Protein AF-W4LVD2-F1 (afdb_monomer_lite)

Secondary structure (DSSP, 8-state):
-PPPSEEES-HHHH-S-BPPPSS-----SSEEE---PPPPPP-S-GGGS-HHHHHHHHHTTSS-HHHHHHHH-PPBPTTSSSB-HHHHHHHHHHT-S-----------

Foldseek 3Di:
DDDQFKQAPDCVVFNGGHDDDPDDDDDGDDIDGDDDDDDDDDDFFLLPDDLVVLLVCCVVVVDHQVCCCVRNVWHQDPVSRDTPVVSSVVSSVVVDDTDPPDDDDDDD

Sequence (108 aa):
MGYEWVAPVDEAADGPMFIPPKYGVQRLGPACMIADTPGGGGWGDPFTRDPELVLRDVWDEVGSVKGAARDYGVVIGADGRSVDFEATAALRVSRGEPSSLHREKKDD

pLDDT: mean 85.79, std 16.26, range [36.53, 98.31]

Structure (mmCIF, N/CA/C/O backbone):
data_AF-W4LVD2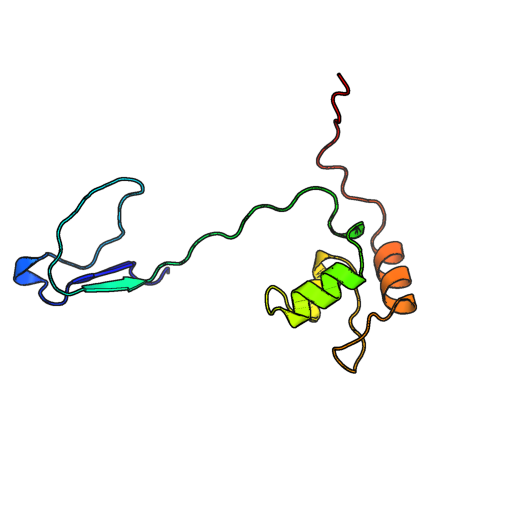-F1
#
_entry.id   AF-W4LVD2-F1
#
loop_
_atom_site.group_PDB
_atom_site.id
_atom_site.type_symbol
_atom_site.label_atom_id
_atom_site.label_alt_id
_atom_site.label_comp_id
_atom_site.label_asym_id
_atom_site.label_entity_id
_atom_site.label_seq_id
_atom_site.pdbx_PDB_ins_code
_atom_site.Cartn_x
_atom_site.Cartn_y
_atom_site.Cartn_z
_atom_site.occupancy
_atom_site.B_iso_or_equiv
_atom_site.auth_seq_id
_atom_site.auth_comp_id
_atom_site.auth_asym_id
_atom_site.auth_atom_id
_atom_site.pdbx_PDB_model_num
ATOM 1 N N . MET A 1 1 ? 7.636 -17.155 -13.078 1.00 46.06 1 MET A N 1
ATOM 2 C CA . MET A 1 1 ? 7.837 -16.841 -14.505 1.00 46.06 1 MET A CA 1
ATOM 3 C C . MET A 1 1 ? 7.322 -15.429 -14.685 1.00 46.06 1 MET A C 1
ATOM 5 O O . MET A 1 1 ? 6.116 -15.240 -14.675 1.00 46.06 1 MET A O 1
ATOM 9 N N . GLY A 1 2 ? 8.218 -14.446 -14.601 1.00 52.44 2 GLY A N 1
ATOM 10 C CA . GLY A 1 2 ? 7.853 -13.036 -14.730 1.00 52.44 2 GLY A CA 1
ATOM 11 C C . GLY A 1 2 ? 7.674 -12.699 -16.202 1.00 52.44 2 GLY A C 1
ATOM 12 O O . GLY A 1 2 ? 8.435 -13.205 -17.023 1.00 52.44 2 GLY A O 1
ATOM 13 N N . TYR A 1 3 ? 6.655 -11.901 -16.505 1.00 61.03 3 TYR A N 1
ATOM 14 C CA . TYR A 1 3 ? 6.378 -11.362 -17.835 1.00 61.03 3 TYR A CA 1
ATOM 15 C C . TYR A 1 3 ? 7.642 -10.732 -18.421 1.00 61.03 3 TYR A C 1
ATOM 17 O O . TYR A 1 3 ? 8.424 -10.148 -17.686 1.00 61.03 3 TYR A O 1
ATOM 25 N N . GLU A 1 4 ? 7.890 -10.915 -19.705 1.00 63.56 4 GLU A N 1
ATOM 26 C CA . GLU A 1 4 ? 9.126 -10.518 -20.374 1.00 63.56 4 GLU A CA 1
ATOM 27 C C . GLU A 1 4 ? 9.128 -8.979 -20.610 1.00 63.56 4 GLU A C 1
ATOM 29 O O . GLU A 1 4 ? 8.092 -8.410 -20.948 1.00 63.56 4 GLU A O 1
ATOM 34 N N . TRP A 1 5 ? 10.235 -8.265 -20.327 1.00 81.25 5 TRP A N 1
ATOM 35 C CA . TRP A 1 5 ? 10.165 -6.865 -19.832 1.00 81.25 5 TRP A CA 1
ATOM 36 C C . TRP A 1 5 ? 10.329 -5.728 -20.859 1.00 81.25 5 TRP A C 1
ATOM 38 O O . TRP A 1 5 ? 9.837 -4.628 -20.610 1.00 81.25 5 TRP A O 1
ATOM 48 N N . VAL A 1 6 ? 10.951 -5.942 -22.016 1.00 89.31 6 VAL A N 1
ATOM 49 C CA . VAL A 1 6 ? 10.859 -5.025 -23.169 1.00 89.31 6 VAL A CA 1
ATOM 50 C C . VAL A 1 6 ? 10.897 -5.854 -24.440 1.00 89.31 6 VAL A C 1
ATOM 52 O O . VAL A 1 6 ? 11.881 -6.556 -24.663 1.00 89.31 6 VAL A O 1
ATOM 55 N N . ALA A 1 7 ? 9.866 -5.744 -25.275 1.00 90.94 7 ALA A N 1
ATOM 56 C CA . ALA A 1 7 ? 9.782 -6.407 -26.572 1.00 90.94 7 ALA A CA 1
ATOM 57 C C . ALA A 1 7 ? 9.898 -5.360 -27.695 1.00 90.94 7 ALA A C 1
ATOM 59 O O . ALA A 1 7 ? 8.949 -4.590 -27.909 1.00 90.94 7 ALA A O 1
ATOM 60 N N . PRO A 1 8 ? 11.051 -5.275 -28.387 1.00 89.81 8 PRO A N 1
ATOM 61 C CA . PRO A 1 8 ? 11.175 -4.468 -29.594 1.00 89.81 8 PRO A CA 1
ATOM 62 C C . PRO A 1 8 ? 10.220 -4.956 -30.684 1.00 89.81 8 PRO A C 1
ATOM 64 O O . PRO A 1 8 ? 9.948 -6.148 -30.797 1.00 89.81 8 PRO A O 1
ATOM 67 N N . VAL A 1 9 ? 9.702 -4.036 -31.497 1.00 91.50 9 VAL A N 1
ATOM 68 C CA . VAL A 1 9 ? 8.820 -4.394 -32.621 1.00 91.50 9 VAL A CA 1
ATOM 69 C C . VAL A 1 9 ? 9.614 -5.005 -33.780 1.00 91.50 9 VAL A C 1
ATOM 71 O O . VAL A 1 9 ? 9.100 -5.875 -34.479 1.00 91.50 9 VAL A O 1
ATOM 74 N N . ASP A 1 10 ? 10.858 -4.564 -33.978 1.00 90.56 10 ASP A N 1
ATOM 75 C CA . ASP A 1 10 ? 11.779 -5.102 -34.981 1.00 90.56 10 ASP A CA 1
ATOM 76 C C . ASP A 1 10 ? 12.971 -5.769 -34.287 1.00 90.56 10 ASP A C 1
ATOM 78 O O . ASP A 1 10 ? 13.990 -5.136 -34.008 1.00 90.56 10 ASP A O 1
ATOM 82 N N . GLU A 1 11 ? 12.847 -7.067 -34.004 1.00 87.62 11 GLU A N 1
ATOM 83 C CA . GLU A 1 11 ? 13.923 -7.830 -33.362 1.00 87.62 11 GLU A CA 1
ATOM 84 C C . GLU A 1 11 ? 15.199 -7.910 -34.213 1.00 87.62 11 GLU A C 1
ATOM 86 O O . GLU A 1 11 ? 16.294 -8.086 -33.675 1.00 87.62 11 GLU A O 1
ATOM 91 N N . ALA A 1 12 ? 15.087 -7.778 -35.539 1.00 86.88 12 ALA A N 1
ATOM 92 C CA . ALA A 1 12 ? 16.244 -7.832 -36.424 1.00 86.88 12 ALA A CA 1
ATOM 93 C C . ALA A 1 12 ? 17.089 -6.553 -36.327 1.00 86.88 12 ALA A C 1
ATOM 95 O O . ALA A 1 12 ? 18.314 -6.621 -36.442 1.00 86.88 12 ALA A O 1
ATOM 96 N N . ALA A 1 13 ? 16.448 -5.402 -36.106 1.00 87.38 13 ALA A N 1
ATOM 97 C CA . ALA A 1 13 ? 17.124 -4.120 -35.934 1.00 87.38 13 ALA A CA 1
ATOM 98 C C . ALA A 1 13 ? 17.533 -3.846 -34.476 1.00 87.38 13 ALA A C 1
ATOM 100 O O . ALA A 1 13 ? 18.651 -3.396 -34.226 1.00 87.38 13 ALA A O 1
ATOM 101 N N . ASP A 1 14 ? 16.640 -4.127 -33.525 1.00 87.19 14 ASP A N 1
ATOM 102 C CA . ASP A 1 14 ? 16.761 -3.698 -32.125 1.00 87.19 14 ASP A CA 1
ATOM 103 C C . ASP A 1 14 ? 17.104 -4.846 -31.156 1.00 87.19 14 ASP A C 1
ATOM 105 O O . ASP A 1 14 ? 17.298 -4.620 -29.958 1.00 87.19 14 ASP A O 1
ATOM 109 N N . GLY A 1 15 ? 17.247 -6.066 -31.679 1.00 88.25 15 GLY A N 1
ATOM 110 C CA . GLY A 1 15 ? 17.594 -7.259 -30.917 1.00 88.25 15 GLY A CA 1
ATOM 111 C C . GLY A 1 15 ? 16.390 -7.939 -30.255 1.00 88.25 15 GLY A C 1
ATOM 112 O O . GLY A 1 15 ? 15.257 -7.467 -30.348 1.00 88.25 15 GLY A O 1
ATOM 113 N N . PRO A 1 16 ? 16.622 -9.076 -29.581 1.00 90.56 16 PRO A N 1
ATOM 114 C CA . PRO A 1 16 ? 15.553 -9.832 -28.948 1.00 90.56 16 PRO A CA 1
ATOM 115 C C . PRO A 1 16 ? 15.005 -9.110 -27.714 1.00 90.56 16 PRO A C 1
ATOM 117 O O . PRO A 1 16 ? 15.639 -8.229 -27.128 1.00 90.56 16 PRO A O 1
ATOM 120 N N . MET A 1 17 ? 13.843 -9.569 -27.264 1.00 89.31 17 MET A N 1
ATOM 121 C CA . MET A 1 17 ? 13.259 -9.194 -25.983 1.00 89.31 17 MET A CA 1
ATOM 122 C C . MET A 1 17 ? 14.229 -9.408 -24.813 1.00 89.31 17 MET A C 1
ATOM 124 O O . MET A 1 17 ? 14.919 -10.428 -24.729 1.00 89.31 17 MET A O 1
ATOM 128 N N . PHE A 1 18 ? 14.274 -8.450 -23.887 1.00 89.88 18 PHE A N 1
ATOM 129 C CA . PHE A 1 18 ? 15.251 -8.454 -22.798 1.00 89.88 18 PHE A CA 1
ATOM 130 C C . PHE A 1 18 ? 14.691 -7.887 -21.490 1.00 89.88 18 PHE A C 1
ATOM 132 O O . PHE A 1 18 ? 13.643 -7.242 -21.455 1.00 89.88 18 PHE A O 1
ATOM 139 N N . ILE A 1 19 ? 15.414 -8.135 -20.394 1.00 89.75 19 ILE A N 1
ATOM 140 C CA . ILE A 1 19 ? 15.167 -7.501 -19.095 1.00 89.75 19 ILE A CA 1
ATOM 141 C C . ILE A 1 19 ? 16.102 -6.298 -18.973 1.00 89.75 19 ILE A C 1
ATOM 143 O O . ILE A 1 19 ? 17.322 -6.492 -19.014 1.00 89.75 19 ILE A O 1
ATOM 147 N N . PRO A 1 20 ? 15.574 -5.071 -18.818 1.00 88.88 20 PRO A N 1
ATOM 148 C CA . PRO A 1 20 ? 16.416 -3.899 -18.639 1.00 88.88 20 PRO A CA 1
ATOM 149 C C . PRO A 1 20 ? 17.364 -4.056 -17.439 1.00 88.88 20 PRO A C 1
ATOM 151 O O . PRO A 1 20 ? 16.941 -4.522 -16.376 1.00 88.88 20 PRO A O 1
ATOM 154 N N . PRO A 1 21 ? 18.643 -3.657 -17.562 1.00 86.88 21 PRO A N 1
ATOM 155 C CA . PRO A 1 21 ? 19.539 -3.612 -16.415 1.00 86.88 21 PRO A CA 1
ATOM 156 C C . PRO A 1 21 ? 19.057 -2.556 -15.412 1.00 86.88 21 PRO A C 1
ATOM 158 O O . PRO A 1 21 ? 18.424 -1.571 -15.786 1.00 86.88 21 PRO A O 1
ATOM 161 N N . LYS A 1 22 ? 19.427 -2.709 -14.133 1.00 85.25 22 LYS A N 1
ATOM 162 C CA . LYS A 1 22 ? 19.069 -1.745 -13.071 1.00 85.25 22 LYS A CA 1
ATOM 163 C C . LYS A 1 22 ? 19.473 -0.302 -13.412 1.00 85.25 22 LYS A C 1
ATOM 165 O O . LYS A 1 22 ? 18.782 0.636 -13.029 1.00 85.25 22 LYS A O 1
ATOM 170 N N . TYR A 1 23 ? 20.591 -0.137 -14.117 1.00 88.94 23 TYR A N 1
ATOM 171 C CA . TYR A 1 23 ? 21.057 1.139 -14.647 1.00 88.94 23 TYR A CA 1
ATOM 172 C C . TYR A 1 23 ? 21.531 0.933 -16.083 1.00 88.94 23 TYR A C 1
ATOM 174 O O . TYR A 1 23 ? 22.288 0.001 -16.356 1.00 88.94 23 TYR A O 1
ATOM 182 N N . GLY A 1 24 ? 21.115 1.808 -16.991 1.00 89.38 24 GLY A N 1
ATOM 183 C CA . GLY A 1 24 ? 21.532 1.762 -18.385 1.00 89.38 24 GLY A CA 1
ATOM 184 C C . GLY A 1 24 ? 20.797 2.793 -19.226 1.00 89.38 24 GLY A C 1
ATOM 185 O O . GLY A 1 24 ? 19.756 3.310 -18.828 1.00 89.38 24 GLY A O 1
ATOM 186 N N . VAL A 1 25 ? 21.357 3.088 -20.395 1.00 90.00 25 VAL A N 1
ATOM 187 C CA . VAL A 1 25 ? 20.715 3.911 -21.420 1.00 90.00 25 VAL A CA 1
ATOM 188 C C . VAL A 1 25 ? 20.804 3.143 -22.726 1.00 90.00 25 VAL A C 1
ATOM 190 O O . VAL A 1 25 ? 21.894 2.756 -23.143 1.00 90.00 25 VAL A O 1
ATOM 193 N N . GLN A 1 26 ? 19.661 2.930 -23.365 1.00 87.62 26 GLN A N 1
ATOM 194 C CA . GLN A 1 26 ? 19.571 2.275 -24.661 1.00 87.62 26 GLN A CA 1
ATOM 195 C C . GLN A 1 26 ? 18.591 3.044 -25.536 1.00 87.62 26 GLN A C 1
ATOM 197 O O . GLN A 1 26 ? 17.575 3.550 -25.060 1.00 87.62 26 GLN A O 1
ATOM 202 N N . ARG A 1 27 ? 18.911 3.139 -26.825 1.00 89.12 27 ARG A N 1
ATOM 203 C CA . ARG A 1 27 ? 17.995 3.650 -27.838 1.00 89.12 27 ARG A CA 1
ATOM 204 C C . ARG A 1 27 ? 17.299 2.456 -28.479 1.00 89.12 27 ARG A C 1
ATOM 206 O O . ARG A 1 27 ? 17.983 1.540 -28.918 1.00 89.12 27 ARG A O 1
ATOM 213 N N . LEU A 1 28 ? 15.975 2.490 -28.514 1.00 88.94 28 LEU A N 1
ATOM 214 C CA . LEU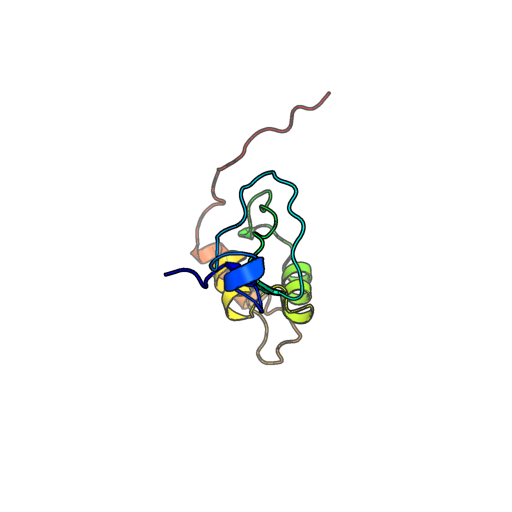 A 1 28 ? 15.133 1.493 -29.169 1.00 88.94 28 LEU A CA 1
ATOM 215 C C . LEU A 1 28 ? 14.312 2.186 -30.259 1.00 88.94 28 LEU A C 1
ATOM 217 O O . LEU A 1 28 ? 14.008 3.381 -30.134 1.00 88.94 28 LEU A O 1
ATOM 221 N N . GLY A 1 29 ? 13.949 1.451 -31.308 1.00 90.00 29 GLY A N 1
ATOM 222 C CA . GLY A 1 29 ? 12.817 1.799 -32.154 1.00 90.00 29 GLY A CA 1
ATOM 223 C C . GLY A 1 29 ? 11.485 1.641 -31.401 1.00 90.00 29 GLY A C 1
ATOM 224 O O . GLY A 1 29 ? 11.437 1.700 -30.168 1.00 90.00 29 GLY A O 1
ATOM 225 N N . PRO A 1 30 ? 10.363 1.463 -32.114 1.00 94.75 30 PRO A N 1
ATOM 226 C CA . PRO A 1 30 ? 9.093 1.124 -31.481 1.00 94.75 30 PRO A CA 1
ATOM 227 C C . PRO A 1 30 ? 9.219 -0.147 -30.622 1.00 94.75 30 PRO A C 1
ATOM 229 O O . PRO A 1 30 ? 9.765 -1.153 -31.070 1.00 94.75 30 PRO A O 1
ATOM 232 N N . ALA A 1 31 ? 8.701 -0.112 -29.393 1.00 93.19 31 ALA A N 1
ATOM 233 C CA . ALA A 1 31 ? 8.769 -1.227 -28.450 1.00 93.19 31 ALA A CA 1
ATOM 234 C C . ALA A 1 31 ? 7.569 -1.224 -27.491 1.00 93.19 31 ALA A C 1
ATOM 236 O O . ALA A 1 31 ? 6.957 -0.181 -27.245 1.00 93.19 31 ALA A O 1
ATOM 237 N N . CYS A 1 32 ? 7.262 -2.389 -26.920 1.00 90.62 32 CYS A N 1
ATOM 238 C CA . CYS A 1 32 ? 6.351 -2.541 -25.787 1.00 90.62 32 CYS A CA 1
ATOM 239 C C . CYS A 1 32 ? 7.160 -2.779 -24.503 1.00 90.62 32 CYS A C 1
ATOM 241 O O . CYS A 1 32 ? 8.117 -3.551 -24.511 1.00 90.62 32 CYS A O 1
ATOM 243 N N . MET A 1 33 ? 6.778 -2.127 -23.402 1.00 90.19 33 MET A N 1
ATOM 244 C CA . MET A 1 33 ? 7.404 -2.281 -22.086 1.00 90.19 33 MET A CA 1
ATOM 245 C C . MET A 1 33 ? 6.346 -2.666 -21.057 1.00 90.19 33 MET A C 1
ATOM 247 O O . MET A 1 33 ? 5.273 -2.064 -21.013 1.00 90.19 33 MET A O 1
ATOM 251 N N . ILE A 1 34 ? 6.689 -3.620 -20.193 1.00 88.56 34 ILE A N 1
ATOM 252 C CA . ILE A 1 34 ? 5.921 -3.944 -18.992 1.00 88.56 34 ILE A CA 1
ATOM 253 C C . ILE A 1 34 ? 6.777 -3.540 -17.797 1.00 88.56 34 ILE A C 1
ATOM 255 O O . ILE A 1 34 ? 7.931 -3.945 -17.699 1.00 88.56 34 ILE A O 1
ATOM 259 N N . ALA A 1 35 ? 6.218 -2.727 -16.902 1.00 86.25 35 ALA A N 1
ATOM 260 C CA . ALA A 1 35 ? 6.879 -2.316 -15.672 1.00 86.25 35 ALA A CA 1
ATOM 261 C C . ALA A 1 35 ? 6.041 -2.757 -14.469 1.00 86.25 35 ALA A C 1
ATOM 263 O O . ALA A 1 35 ? 4.926 -2.277 -14.280 1.00 86.25 35 ALA A O 1
ATOM 264 N N . ASP A 1 36 ? 6.597 -3.651 -13.654 1.00 85.81 36 ASP A N 1
ATOM 265 C CA . ASP A 1 36 ? 6.102 -3.950 -12.312 1.00 85.81 36 ASP A CA 1
ATOM 266 C C . ASP A 1 36 ? 7.044 -3.286 -11.299 1.00 85.81 36 ASP A C 1
ATOM 268 O O . ASP A 1 36 ? 8.217 -3.646 -11.157 1.00 85.81 36 ASP A O 1
ATOM 272 N N . THR A 1 37 ? 6.552 -2.214 -10.683 1.00 83.81 37 THR A N 1
ATOM 273 C CA . THR A 1 37 ? 7.319 -1.398 -9.744 1.00 83.81 37 THR A CA 1
ATOM 274 C C . THR A 1 37 ? 6.987 -1.815 -8.318 1.00 83.81 37 THR A C 1
ATOM 276 O O . THR A 1 37 ? 5.803 -1.858 -7.974 1.00 83.81 37 THR A O 1
ATOM 279 N N . PRO A 1 38 ? 7.986 -2.043 -7.446 1.00 85.00 38 PRO A N 1
ATOM 280 C CA . PRO A 1 38 ? 7.696 -2.286 -6.043 1.00 85.00 38 PRO A CA 1
ATOM 281 C C . PRO A 1 38 ? 6.987 -1.067 -5.442 1.00 85.00 38 PRO A C 1
ATOM 283 O O . PRO A 1 38 ? 7.320 0.079 -5.752 1.00 85.00 38 PRO A O 1
ATOM 286 N N . GLY A 1 39 ? 6.034 -1.321 -4.548 1.00 85.19 39 GLY A N 1
ATOM 287 C CA . GLY A 1 39 ? 5.480 -0.276 -3.694 1.00 85.19 39 GLY A CA 1
ATOM 288 C C . GLY A 1 39 ? 6.514 0.256 -2.693 1.00 85.19 39 GLY A C 1
ATOM 289 O O . GLY A 1 39 ? 7.602 -0.302 -2.522 1.00 85.19 39 GLY A O 1
ATOM 290 N N . GLY A 1 40 ? 6.160 1.335 -1.995 1.00 88.19 40 GLY A N 1
ATOM 291 C CA . GLY A 1 40 ? 6.931 1.806 -0.843 1.00 88.19 40 GLY A CA 1
ATOM 292 C C . GLY A 1 40 ? 6.874 0.824 0.336 1.00 88.19 40 GLY A C 1
ATOM 293 O O . GLY A 1 40 ? 5.935 0.040 0.462 1.00 88.19 40 GLY A O 1
ATOM 294 N N . GLY A 1 41 ? 7.873 0.877 1.221 1.00 88.44 41 GLY A N 1
ATOM 295 C CA . GLY A 1 41 ? 7.842 0.156 2.498 1.00 88.44 41 GLY A CA 1
ATOM 296 C C . GLY A 1 41 ? 6.943 0.849 3.530 1.00 88.44 41 GLY A C 1
ATOM 297 O O . GLY A 1 41 ? 6.815 2.072 3.521 1.00 88.44 41 GLY A O 1
ATOM 298 N N . GLY A 1 42 ? 6.333 0.072 4.428 1.00 89.50 42 GLY A N 1
ATOM 299 C CA . GLY A 1 42 ? 5.576 0.596 5.570 1.00 89.50 42 GLY A CA 1
ATOM 300 C C . GLY A 1 42 ? 6.472 0.983 6.753 1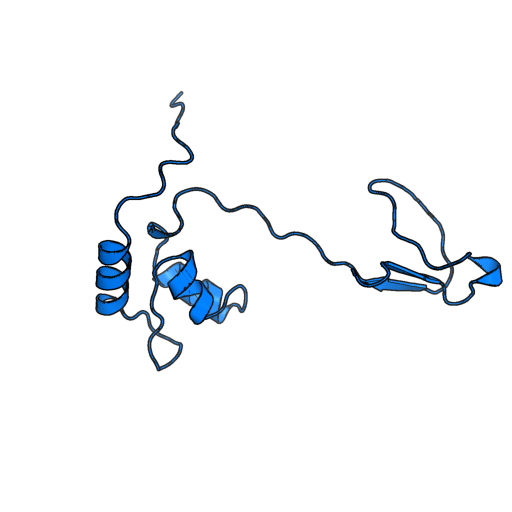.00 89.50 42 GLY A C 1
ATOM 301 O O . GLY A 1 42 ? 7.609 0.522 6.856 1.00 89.50 42 GLY A O 1
ATOM 302 N N . TRP A 1 43 ? 5.948 1.804 7.665 1.00 92.56 43 TRP A N 1
ATOM 303 C CA . TRP A 1 43 ? 6.623 2.196 8.907 1.00 92.56 43 TRP A CA 1
ATOM 304 C C . TRP A 1 43 ? 5.706 1.996 10.119 1.00 92.56 43 TRP A C 1
ATOM 306 O O . TRP A 1 43 ? 4.528 2.353 10.063 1.00 92.56 43 TRP A O 1
ATOM 316 N N . GLY A 1 44 ? 6.263 1.470 11.215 1.00 93.06 44 GLY A N 1
ATOM 317 C CA . GLY A 1 44 ? 5.534 1.181 12.454 1.00 93.06 44 GLY A CA 1
ATOM 318 C C . GLY A 1 44 ? 4.701 -0.104 12.398 1.00 93.06 44 GLY A C 1
ATOM 319 O O . GLY A 1 44 ? 4.790 -0.874 11.443 1.00 93.06 44 GLY A O 1
ATOM 320 N N . ASP A 1 45 ? 3.901 -0.341 13.442 1.00 93.25 45 ASP A N 1
ATOM 321 C CA . ASP A 1 45 ? 2.992 -1.489 13.505 1.00 93.25 45 ASP A CA 1
ATOM 322 C C . ASP A 1 45 ? 1.687 -1.203 12.731 1.00 93.25 45 ASP A C 1
ATOM 324 O O . ASP A 1 45 ? 0.934 -0.301 13.124 1.00 93.25 45 ASP A O 1
ATOM 328 N N . PRO A 1 46 ? 1.354 -1.980 11.682 1.00 95.12 46 PRO A N 1
ATOM 329 C CA . PRO A 1 46 ? 0.098 -1.851 10.945 1.00 95.12 46 PRO A CA 1
ATOM 330 C C . PRO A 1 46 ? -1.168 -1.903 11.814 1.00 95.12 46 PRO A C 1
ATOM 332 O O . PRO A 1 46 ? -2.148 -1.224 11.504 1.00 95.12 46 PRO A O 1
ATOM 335 N N . PHE A 1 47 ? -1.151 -2.647 12.926 1.00 95.31 47 PHE A N 1
ATOM 336 C CA . PHE A 1 47 ? -2.294 -2.785 13.840 1.00 95.31 47 PHE A CA 1
ATOM 337 C C . PHE A 1 47 ? -2.559 -1.516 14.660 1.00 95.31 47 PHE A C 1
ATOM 339 O O . PHE A 1 47 ? -3.619 -1.386 15.271 1.00 95.31 47 PHE A O 1
ATOM 346 N N . THR A 1 48 ? -1.635 -0.553 14.627 1.00 94.06 48 THR A N 1
ATOM 347 C CA . THR A 1 48 ? -1.793 0.764 15.260 1.00 94.06 48 THR A CA 1
ATOM 348 C C . THR A 1 48 ? -2.263 1.852 14.297 1.00 94.06 48 THR A C 1
ATOM 350 O O . THR A 1 48 ? -2.600 2.946 14.746 1.00 94.06 48 THR A O 1
ATOM 353 N N . ARG A 1 49 ? -2.336 1.571 12.984 1.00 96.31 49 ARG A N 1
ATOM 354 C CA . ARG A 1 49 ? -2.832 2.540 11.996 1.00 96.31 49 ARG A CA 1
ATOM 355 C C . ARG A 1 49 ? -4.292 2.891 12.292 1.00 96.31 49 ARG A C 1
ATOM 357 O O . ARG A 1 49 ? -5.088 2.017 12.647 1.00 96.31 49 ARG A O 1
ATOM 364 N N . ASP A 1 50 ? -4.633 4.166 12.126 1.00 97.25 50 ASP A N 1
ATOM 365 C CA . ASP A 1 50 ? -6.002 4.662 12.265 1.00 97.25 50 ASP A CA 1
ATOM 366 C C . ASP A 1 50 ? -6.951 3.898 11.315 1.00 97.25 50 ASP A C 1
ATOM 368 O O . ASP A 1 50 ? -6.703 3.885 10.102 1.00 97.25 50 ASP A O 1
ATOM 372 N N . PRO A 1 51 ? -8.009 3.242 11.832 1.00 98.06 51 PRO A N 1
ATOM 373 C CA . PRO A 1 51 ? -8.987 2.539 11.010 1.00 98.06 51 PRO A CA 1
ATOM 374 C C . PRO A 1 51 ? -9.619 3.387 9.901 1.00 98.06 51 PRO A C 1
ATOM 376 O O . PRO A 1 51 ? -9.870 2.861 8.818 1.00 98.06 51 PRO A O 1
ATOM 379 N N . GLU A 1 52 ? -9.839 4.685 10.122 1.00 98.19 52 GLU A N 1
ATOM 380 C CA . GLU A 1 52 ? -10.445 5.560 9.109 1.00 98.19 52 GLU A CA 1
ATOM 381 C C . GLU A 1 52 ? -9.490 5.830 7.939 1.00 98.19 52 GLU A C 1
ATOM 383 O O . GLU A 1 52 ? -9.914 5.893 6.783 1.00 98.19 52 GLU A O 1
ATOM 388 N N . LEU A 1 53 ? -8.182 5.905 8.208 1.00 97.88 53 LEU A N 1
ATOM 389 C CA . LEU A 1 53 ? -7.172 5.995 7.152 1.00 97.88 53 LEU A CA 1
ATOM 390 C C . LEU A 1 53 ? -7.088 4.697 6.345 1.00 97.88 53 LEU A C 1
ATOM 392 O O . LEU A 1 53 ? -6.903 4.748 5.134 1.00 97.88 53 LEU A O 1
ATOM 396 N N . VAL A 1 54 ? -7.269 3.540 6.988 1.00 97.88 54 VAL A N 1
ATOM 397 C CA . VAL A 1 54 ? -7.327 2.250 6.281 1.00 97.8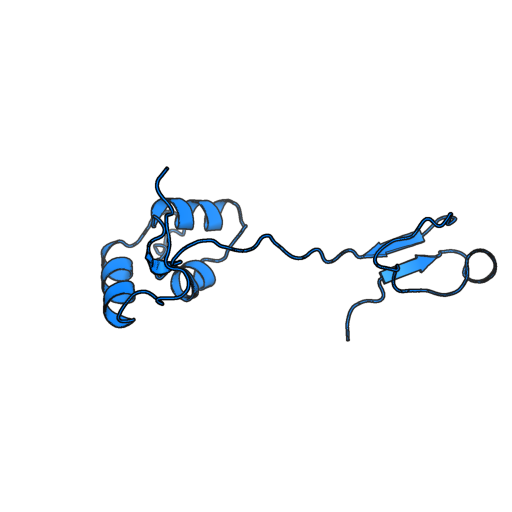8 54 VAL A CA 1
ATOM 398 C C . VAL A 1 54 ? -8.585 2.144 5.416 1.00 97.88 54 VAL A C 1
ATOM 400 O O . VAL A 1 54 ? -8.504 1.657 4.291 1.00 97.88 54 VAL A O 1
ATOM 403 N N . LEU A 1 55 ? -9.741 2.625 5.890 1.00 98.31 55 LEU A N 1
ATOM 404 C CA . LEU A 1 55 ? -10.954 2.718 5.068 1.00 98.31 55 LEU A CA 1
ATOM 405 C C . LEU A 1 55 ? -10.711 3.587 3.828 1.00 98.31 55 LEU A C 1
ATOM 407 O O . LEU A 1 55 ? -11.084 3.193 2.723 1.00 98.31 55 LEU A O 1
ATOM 411 N N . ARG A 1 56 ? -10.047 4.734 3.998 1.00 97.94 56 ARG A N 1
ATOM 412 C CA . ARG A 1 56 ? -9.666 5.593 2.877 1.00 97.94 56 ARG A CA 1
ATOM 413 C C . ARG A 1 56 ? -8.760 4.868 1.880 1.00 97.94 56 ARG A C 1
ATOM 415 O O . ARG A 1 56 ? -9.030 4.945 0.690 1.00 97.94 56 ARG A O 1
ATOM 422 N N . ASP A 1 57 ? -7.757 4.122 2.343 1.00 96.44 57 ASP A N 1
ATOM 423 C CA . ASP A 1 57 ? -6.869 3.348 1.459 1.00 96.44 57 ASP A CA 1
ATOM 424 C C . ASP A 1 57 ? -7.647 2.300 0.630 1.00 96.44 57 ASP A C 1
ATOM 426 O O . ASP A 1 57 ? -7.301 2.019 -0.519 1.00 96.44 57 ASP A O 1
ATOM 430 N N . VAL A 1 58 ? -8.714 1.720 1.194 1.00 96.56 58 VAL A N 1
ATOM 431 C CA . VAL A 1 58 ? -9.612 0.801 0.471 1.00 96.56 58 VAL A CA 1
ATOM 432 C C . VAL A 1 58 ? -10.456 1.543 -0.568 1.00 96.56 58 VAL A C 1
ATOM 434 O O . VAL A 1 58 ? -10.652 1.027 -1.665 1.00 96.56 58 VAL A O 1
ATOM 437 N N . TRP A 1 59 ? -10.951 2.740 -0.251 1.00 95.88 59 TRP A N 1
ATOM 438 C CA . TRP A 1 59 ? -11.691 3.578 -1.204 1.00 95.88 59 TRP A CA 1
ATOM 439 C C . TRP A 1 59 ? -10.829 4.114 -2.338 1.00 95.88 59 TRP A C 1
ATOM 441 O O . TRP A 1 59 ? -11.301 4.192 -3.468 1.00 95.88 59 TRP A O 1
ATOM 451 N N . ASP A 1 60 ? -9.575 4.442 -2.042 1.00 96.00 60 ASP A N 1
ATOM 452 C CA . ASP A 1 60 ? -8.591 4.903 -3.018 1.00 96.00 60 ASP A CA 1
ATOM 453 C C . ASP A 1 60 ? -8.025 3.730 -3.856 1.00 96.00 60 ASP A C 1
ATOM 455 O O . ASP A 1 60 ? -7.090 3.917 -4.631 1.00 96.00 60 ASP A O 1
ATOM 459 N N . GLU A 1 61 ? -8.574 2.515 -3.700 1.00 93.44 61 GLU A N 1
ATOM 460 C CA . GLU A 1 61 ? -8.182 1.277 -4.395 1.00 93.44 61 GLU A CA 1
ATOM 461 C C . GLU A 1 61 ? -6.701 0.887 -4.208 1.00 93.44 61 GLU A C 1
ATOM 463 O O . GLU A 1 61 ? -6.158 0.052 -4.932 1.00 93.44 61 GLU A O 1
ATOM 468 N N . VAL A 1 62 ? -6.044 1.438 -3.182 1.00 92.75 62 VAL A N 1
ATOM 469 C CA . VAL A 1 62 ? -4.664 1.098 -2.795 1.00 92.75 62 VAL A CA 1
ATOM 470 C C . VAL A 1 62 ? -4.622 -0.260 -2.086 1.00 92.75 62 VAL A C 1
ATOM 472 O O . VAL A 1 62 ? -3.624 -0.981 -2.146 1.00 92.75 62 VAL A O 1
ATOM 475 N N . GLY A 1 63 ? -5.718 -0.635 -1.425 1.00 91.38 63 GLY A N 1
ATOM 476 C CA . GLY A 1 63 ? -5.882 -1.904 -0.729 1.00 91.38 63 GLY A CA 1
ATOM 477 C C . GLY A 1 63 ? -7.237 -2.554 -0.994 1.00 91.38 63 GLY A C 1
ATOM 478 O O . GLY A 1 63 ? -8.102 -2.022 -1.679 1.00 91.38 63 GLY A O 1
ATOM 479 N N . SER A 1 64 ? -7.439 -3.735 -0.414 1.00 95.38 64 SER A N 1
ATOM 480 C CA . SER A 1 64 ? -8.724 -4.440 -0.477 1.00 95.38 64 SER A CA 1
ATOM 481 C C . SER A 1 64 ? -9.358 -4.538 0.903 1.00 95.38 64 SER A C 1
ATOM 483 O O . SER A 1 64 ? -8.649 -4.579 1.907 1.00 95.38 64 SER A O 1
ATOM 485 N N . VAL A 1 65 ? -10.684 -4.696 0.957 1.00 96.69 65 VAL A N 1
ATOM 486 C CA . VAL A 1 65 ? -11.427 -4.966 2.206 1.00 96.69 65 VAL A CA 1
ATOM 487 C C . VAL A 1 65 ? -10.830 -6.153 2.973 1.00 96.69 65 VAL A C 1
ATOM 489 O O . VAL A 1 65 ? -10.641 -6.100 4.185 1.00 96.69 65 VAL A O 1
ATOM 492 N N . LYS A 1 66 ? -10.462 -7.226 2.262 1.00 96.12 66 LYS A N 1
ATOM 493 C CA . LYS A 1 66 ? -9.816 -8.396 2.874 1.00 96.12 66 LYS A CA 1
ATOM 494 C C . LYS A 1 66 ? -8.407 -8.073 3.387 1.00 96.12 66 LYS A C 1
ATOM 496 O O . LYS A 1 66 ? -8.008 -8.591 4.429 1.00 96.12 66 LYS A O 1
ATOM 501 N N . GLY A 1 67 ? -7.664 -7.238 2.661 1.00 96.19 67 GLY A N 1
ATOM 502 C CA . GLY A 1 67 ? -6.349 -6.737 3.065 1.00 96.19 67 GLY A CA 1
ATOM 503 C C . GLY A 1 67 ? -6.419 -5.878 4.327 1.00 96.19 67 GLY A C 1
ATOM 504 O O . GLY A 1 67 ? -5.638 -6.104 5.243 1.00 96.19 67 GLY A O 1
ATOM 505 N N . ALA A 1 68 ? -7.412 -4.991 4.441 1.00 97.31 68 ALA A N 1
ATOM 506 C CA . ALA A 1 68 ? -7.636 -4.166 5.631 1.00 97.31 68 ALA A CA 1
ATOM 507 C C . ALA A 1 68 ? -7.722 -5.013 6.914 1.00 97.31 68 ALA A C 1
ATOM 509 O O . ALA A 1 68 ? -7.005 -4.758 7.886 1.00 97.31 68 ALA A O 1
ATOM 510 N N . ALA A 1 69 ? -8.509 -6.093 6.884 1.00 96.81 69 ALA A N 1
ATOM 511 C CA . ALA A 1 69 ? -8.650 -6.992 8.028 1.00 96.81 69 ALA A CA 1
ATOM 512 C C . ALA A 1 69 ? -7.378 -7.816 8.277 1.00 96.81 69 ALA A C 1
ATOM 514 O O . ALA A 1 69 ? -6.947 -7.988 9.418 1.00 96.81 69 ALA A O 1
ATOM 515 N N . ARG A 1 70 ? -6.757 -8.331 7.210 1.00 96.00 70 ARG A N 1
ATOM 516 C CA . ARG A 1 70 ? -5.571 -9.190 7.308 1.00 96.00 70 ARG A CA 1
ATOM 517 C C . ARG A 1 70 ? -4.342 -8.437 7.815 1.00 96.00 70 ARG A C 1
ATOM 519 O O . ARG A 1 70 ? -3.621 -8.988 8.647 1.00 96.00 70 ARG A O 1
ATOM 526 N N . ASP A 1 71 ? -4.104 -7.241 7.293 1.00 95.62 71 ASP A N 1
ATOM 527 C CA . ASP A 1 71 ? -2.829 -6.531 7.419 1.00 95.62 71 ASP A CA 1
ATOM 528 C C . ASP A 1 71 ? -2.878 -5.438 8.484 1.00 95.62 71 ASP A C 1
ATOM 530 O O . ASP A 1 71 ? -1.888 -5.240 9.173 1.00 95.62 71 ASP A O 1
ATOM 534 N N . TYR A 1 72 ? -4.029 -4.785 8.672 1.00 96.56 72 TYR A N 1
ATOM 535 C CA . TYR A 1 72 ? -4.193 -3.675 9.622 1.00 96.56 72 TYR A CA 1
ATOM 536 C C . TYR A 1 72 ? -5.141 -4.004 10.785 1.00 96.56 72 TYR A C 1
ATOM 538 O O . TYR A 1 72 ? -5.338 -3.190 11.696 1.00 96.56 72 TYR A O 1
ATOM 546 N N . GLY A 1 73 ? -5.775 -5.181 10.750 1.00 97.25 73 GLY A N 1
ATOM 547 C CA . GLY A 1 73 ? -6.787 -5.576 11.726 1.00 97.25 73 GLY A CA 1
ATOM 548 C C . GLY A 1 73 ? -8.061 -4.736 11.656 1.00 97.25 73 GLY A C 1
ATOM 549 O O . GLY A 1 73 ? -8.765 -4.660 12.655 1.00 97.25 73 GLY A O 1
ATOM 550 N N . VAL A 1 74 ? -8.336 -4.085 10.522 1.00 98.25 74 VAL A N 1
ATOM 551 C CA . VAL A 1 74 ? -9.487 -3.188 10.339 1.00 98.25 74 VAL A CA 1
ATOM 552 C C . VAL A 1 74 ? -10.582 -3.896 9.558 1.00 98.25 74 VAL A C 1
ATOM 554 O O . VAL A 1 74 ? -10.354 -4.379 8.450 1.00 98.25 74 VAL A O 1
ATOM 557 N N . VAL A 1 75 ? -11.782 -3.943 10.124 1.00 98.12 75 VAL A N 1
ATOM 558 C CA . VAL A 1 75 ? -12.955 -4.536 9.482 1.00 98.12 75 VAL A CA 1
ATOM 559 C C . VAL A 1 75 ? -13.764 -3.430 8.811 1.00 98.12 75 VAL A C 1
ATOM 561 O O . VAL A 1 75 ? -14.219 -2.497 9.469 1.00 98.12 75 VAL A O 1
ATOM 564 N N . ILE A 1 76 ? -13.933 -3.534 7.493 1.00 97.94 76 ILE A N 1
ATOM 565 C CA . ILE A 1 76 ? -14.798 -2.633 6.725 1.00 97.94 76 ILE A CA 1
ATOM 566 C C . ILE A 1 76 ? -16.232 -3.156 6.806 1.00 97.94 76 ILE A C 1
ATOM 568 O O . ILE A 1 76 ? -16.467 -4.355 6.633 1.00 97.94 76 ILE A O 1
ATOM 572 N N . GLY A 1 77 ? -17.175 -2.255 7.072 1.00 96.38 77 GLY A N 1
ATOM 573 C CA . GLY A 1 77 ? -18.598 -2.549 7.141 1.00 96.38 77 GLY A CA 1
ATOM 574 C C . GLY A 1 77 ? -19.133 -3.133 5.834 1.00 96.38 77 GLY A C 1
ATOM 575 O O . GLY A 1 77 ? -18.558 -2.967 4.756 1.00 96.38 77 GLY A O 1
ATOM 576 N N . ALA A 1 78 ? -20.273 -3.820 5.918 1.00 93.31 78 ALA A N 1
ATOM 577 C CA . ALA A 1 78 ? -20.901 -4.466 4.762 1.00 93.31 78 ALA A CA 1
ATOM 578 C C . ALA A 1 78 ? -21.325 -3.476 3.657 1.00 93.31 78 ALA A C 1
ATOM 580 O O . ALA A 1 78 ? -21.506 -3.874 2.509 1.00 93.31 78 ALA A O 1
ATOM 581 N N . ASP A 1 79 ? -21.462 -2.192 3.993 1.00 93.00 79 ASP A N 1
ATOM 582 C CA . ASP A 1 79 ? -21.704 -1.105 3.041 1.00 93.00 79 ASP A CA 1
ATOM 583 C C . ASP A 1 79 ? -20.460 -0.728 2.214 1.00 93.00 79 ASP A C 1
ATOM 585 O O . ASP A 1 79 ? -20.561 0.075 1.285 1.00 93.00 79 ASP A O 1
ATOM 589 N N . GLY A 1 80 ? -19.291 -1.280 2.559 1.00 89.94 80 GLY A N 1
ATOM 590 C CA . GLY A 1 80 ? -18.000 -0.949 1.963 1.00 89.94 80 GLY A CA 1
ATOM 591 C C . GLY A 1 80 ? -17.562 0.492 2.230 1.00 89.94 80 GLY A C 1
ATOM 592 O O . GLY A 1 80 ? -16.673 0.997 1.546 1.00 89.94 80 GLY A O 1
ATOM 593 N N . ARG A 1 81 ? -18.225 1.190 3.157 1.00 94.06 81 ARG A N 1
ATOM 594 C CA . ARG A 1 81 ? -18.137 2.645 3.333 1.00 94.06 81 ARG A CA 1
ATOM 595 C C . ARG A 1 81 ? -17.974 3.098 4.775 1.00 94.06 81 ARG A C 1
ATOM 597 O O . ARG A 1 81 ? -17.809 4.289 5.020 1.00 94.06 81 ARG A O 1
ATOM 604 N N . SER A 1 82 ? -17.996 2.168 5.710 1.00 97.25 82 SER A N 1
ATOM 605 C CA . SER A 1 82 ? -17.809 2.436 7.126 1.00 97.25 82 SER A CA 1
ATOM 606 C C . SER A 1 82 ? -16.769 1.495 7.722 1.00 97.25 82 SER A C 1
ATOM 608 O O . SER A 1 82 ? -16.455 0.444 7.163 1.00 97.25 82 SER A O 1
ATOM 610 N N . VAL A 1 83 ? -16.217 1.884 8.867 1.00 98.19 83 VAL A N 1
ATOM 611 C CA . VAL A 1 83 ? -15.431 0.989 9.718 1.00 98.19 83 VAL A CA 1
ATOM 612 C C . VAL A 1 83 ? -16.381 0.315 10.704 1.00 98.19 83 VAL A C 1
ATOM 614 O O . VAL A 1 83 ? -17.157 0.991 11.377 1.00 98.19 83 VAL A O 1
ATOM 617 N N . ASP A 1 84 ? -16.283 -1.006 10.840 1.00 98.19 84 ASP A N 1
ATOM 618 C CA . ASP A 1 84 ? -16.874 -1.725 11.967 1.00 98.19 84 ASP A CA 1
ATOM 619 C C . ASP A 1 84 ? -15.898 -1.657 13.149 1.00 98.19 84 ASP A C 1
ATOM 621 O O . ASP A 1 84 ? -14.930 -2.422 13.237 1.00 98.19 84 ASP A O 1
ATOM 625 N N . PHE A 1 85 ? -16.105 -0.678 14.031 1.00 97.31 85 PHE A N 1
ATOM 626 C CA . PHE A 1 85 ? -15.208 -0.430 15.159 1.00 97.31 85 PHE A CA 1
ATOM 627 C C . PHE A 1 85 ? -15.231 -1.553 16.200 1.00 97.31 85 PHE A C 1
ATOM 629 O O . PHE A 1 85 ? -14.185 -1.853 16.778 1.00 97.31 85 PHE A O 1
ATOM 636 N N . GLU A 1 86 ? -16.377 -2.201 16.420 1.00 97.50 86 GLU A N 1
ATOM 637 C CA . GLU A 1 86 ? -16.481 -3.307 17.376 1.00 97.50 86 GLU A CA 1
ATOM 638 C C . GLU A 1 86 ? -15.715 -4.531 16.870 1.00 97.50 86 GLU A C 1
ATOM 640 O O . GLU A 1 86 ? -14.866 -5.078 17.583 1.00 97.50 86 GLU A O 1
ATOM 645 N N . ALA A 1 87 ? -15.933 -4.919 15.610 1.00 97.00 87 ALA A N 1
ATOM 646 C CA . ALA A 1 87 ? -15.220 -6.033 14.998 1.00 97.00 87 ALA A CA 1
ATOM 647 C C . ALA A 1 87 ? -13.719 -5.739 14.843 1.00 97.00 87 ALA A C 1
ATOM 649 O O . ALA A 1 87 ? -12.893 -6.626 15.064 1.00 97.00 87 ALA A O 1
ATOM 650 N N . THR A 1 88 ? -13.349 -4.494 14.524 1.00 97.50 88 THR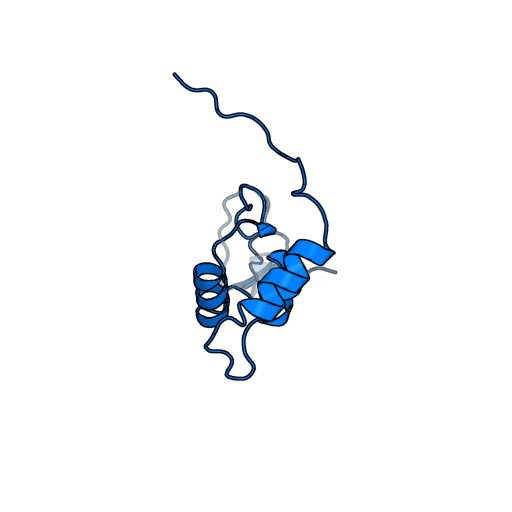 A N 1
ATOM 651 C CA . THR A 1 88 ? -11.949 -4.038 14.478 1.00 97.50 88 THR A CA 1
ATOM 652 C C . THR A 1 88 ? -11.278 -4.178 15.844 1.00 97.50 88 THR A C 1
ATOM 654 O O . THR A 1 88 ? -10.189 -4.747 15.943 1.00 97.50 88 THR A O 1
ATOM 657 N N . ALA A 1 89 ? -11.925 -3.718 16.919 1.00 95.94 89 ALA A N 1
ATOM 658 C CA . ALA A 1 89 ? -11.390 -3.844 18.271 1.00 95.94 89 ALA A CA 1
ATOM 659 C C . ALA A 1 89 ? -11.211 -5.317 18.670 1.00 95.94 89 ALA A C 1
ATOM 661 O O . ALA A 1 89 ? -10.137 -5.707 19.132 1.00 95.94 89 ALA A O 1
ATOM 662 N N . ALA A 1 90 ? -12.222 -6.154 18.421 1.00 95.62 90 ALA A N 1
ATOM 663 C CA . ALA A 1 90 ? -12.157 -7.586 18.699 1.00 95.62 90 ALA A CA 1
ATOM 664 C C . ALA A 1 90 ? -11.025 -8.277 17.918 1.00 95.62 90 ALA A C 1
ATOM 666 O O . ALA A 1 90 ? -10.259 -9.060 18.487 1.00 95.62 90 ALA A O 1
ATOM 667 N N . LEU A 1 91 ? -10.871 -7.950 16.630 1.00 94.81 91 LEU A N 1
ATOM 668 C CA . LEU A 1 91 ? -9.838 -8.522 15.770 1.00 94.81 91 LEU A CA 1
ATOM 669 C C . LEU A 1 91 ? -8.431 -8.147 16.250 1.00 94.81 91 LEU A C 1
ATOM 671 O O . LEU A 1 91 ? -7.564 -9.020 16.335 1.00 94.81 91 LEU A O 1
ATOM 675 N N . ARG A 1 92 ? -8.211 -6.881 16.622 1.00 94.56 92 ARG A N 1
ATOM 676 C CA . ARG A 1 92 ? -6.919 -6.404 17.140 1.00 94.56 92 ARG A CA 1
ATOM 677 C C . ARG A 1 92 ? -6.565 -7.027 18.491 1.00 94.56 92 ARG A C 1
ATOM 679 O O . ARG A 1 92 ? -5.424 -7.436 18.676 1.00 94.56 92 ARG A O 1
ATOM 686 N N . VAL A 1 93 ? -7.535 -7.191 19.393 1.00 91.62 93 VAL A N 1
ATOM 687 C CA . VAL A 1 93 ? -7.323 -7.888 20.676 1.00 91.62 93 VAL A CA 1
ATOM 688 C C . VAL A 1 93 ? -6.977 -9.362 20.456 1.00 91.62 93 VAL A C 1
ATOM 690 O O . VAL A 1 93 ? -6.048 -9.872 21.078 1.00 91.62 93 VAL A O 1
ATOM 693 N N . SER A 1 94 ? -7.673 -10.042 19.539 1.00 85.00 94 SER A N 1
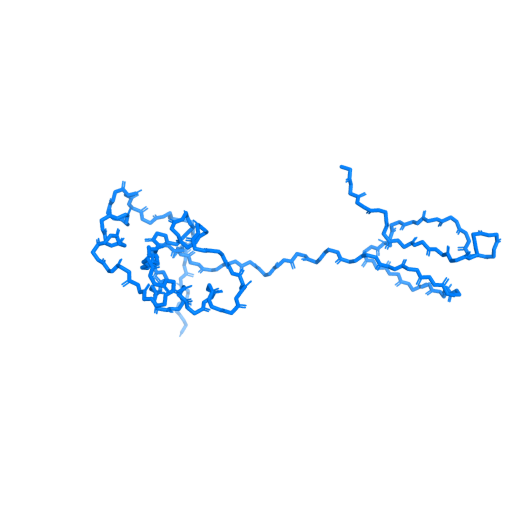ATOM 694 C CA . SER A 1 94 ? -7.461 -11.474 19.278 1.00 85.00 94 SER A CA 1
ATOM 695 C C . SER A 1 94 ? -6.071 -11.816 18.730 1.00 85.00 94 SER A C 1
ATOM 697 O O . SER A 1 94 ? -5.637 -12.962 18.840 1.00 85.00 94 SER A O 1
ATOM 699 N N . ARG A 1 95 ? -5.369 -10.837 18.140 1.00 77.12 95 ARG A N 1
ATOM 700 C CA . ARG A 1 95 ? -4.061 -11.039 17.506 1.00 77.12 95 ARG A CA 1
ATOM 701 C C . ARG A 1 95 ? -2.853 -10.808 18.409 1.00 77.12 95 ARG A C 1
ATOM 703 O O . ARG A 1 95 ? -1.785 -11.231 17.995 1.00 77.12 95 ARG A O 1
ATOM 710 N N . GLY A 1 96 ? -3.036 -10.256 19.613 1.00 59.09 96 GLY A N 1
ATOM 711 C CA . GLY A 1 96 ? -2.047 -10.260 20.701 1.00 59.09 96 GLY A CA 1
ATOM 712 C C . GLY A 1 96 ? -0.687 -9.609 20.396 1.00 59.09 96 GLY A C 1
ATOM 713 O O . GLY A 1 96 ? 0.137 -10.195 19.711 1.00 59.09 96 GLY A O 1
ATOM 714 N N . GLU A 1 97 ? -0.444 -8.462 21.039 1.00 55.62 97 GLU A N 1
ATOM 715 C CA . GLU A 1 97 ? 0.796 -7.658 21.095 1.00 55.62 97 GLU A CA 1
ATOM 716 C C . GLU A 1 97 ? 1.373 -7.140 19.752 1.00 55.62 97 GLU A C 1
ATOM 718 O O . GLU A 1 97 ? 1.553 -7.890 18.791 1.00 55.62 97 GLU A O 1
ATOM 723 N N . PRO A 1 98 ? 1.721 -5.839 19.683 1.00 53.72 98 PRO A N 1
ATOM 724 C CA . PRO A 1 98 ? 2.348 -5.242 18.510 1.00 53.72 98 PRO A CA 1
ATOM 725 C C . PRO A 1 98 ? 3.672 -5.947 18.198 1.00 53.72 98 PRO A C 1
ATOM 727 O O . PRO A 1 98 ? 4.514 -6.154 19.075 1.00 53.72 98 PRO A O 1
ATOM 730 N N . SER A 1 99 ? 3.884 -6.295 16.928 1.00 50.94 99 SER A N 1
ATOM 731 C CA . SER A 1 99 ? 5.169 -6.814 16.455 1.00 50.94 99 SER A CA 1
ATOM 732 C C . SER A 1 99 ? 6.272 -5.801 16.791 1.00 50.94 99 SER A C 1
ATOM 734 O O . SER A 1 99 ? 6.336 -4.725 16.201 1.00 50.94 99 SER A O 1
ATOM 736 N N . SER A 1 100 ? 7.164 -6.158 17.718 1.00 47.00 100 SER A N 1
ATOM 737 C CA . SER A 1 100 ? 8.254 -5.334 18.273 1.00 47.00 100 SER A CA 1
ATOM 738 C C . SER A 1 100 ? 9.392 -4.999 17.293 1.00 47.00 100 SER A C 1
ATOM 740 O O . SER A 1 100 ? 10.492 -4.611 17.696 1.00 47.00 100 SER A O 1
ATOM 742 N N . LEU A 1 101 ? 9.153 -5.112 15.989 1.00 51.12 101 LEU A N 1
ATOM 743 C CA . LEU A 1 101 ? 10.128 -4.780 14.962 1.00 51.12 101 LEU A CA 1
ATOM 744 C C . LEU A 1 101 ? 10.126 -3.263 14.722 1.00 51.12 101 LEU A C 1
ATOM 746 O O . LEU A 1 101 ? 9.305 -2.758 13.962 1.00 51.12 101 LEU A O 1
ATOM 750 N N . HIS A 1 102 ? 11.116 -2.604 15.339 1.00 47.09 102 HIS A N 1
ATOM 751 C CA . HIS A 1 102 ? 11.608 -1.218 15.192 1.00 47.09 102 HIS A CA 1
ATOM 752 C C . HIS A 1 102 ? 11.369 -0.317 16.412 1.00 47.09 102 HIS A C 1
ATOM 754 O O . HIS A 1 102 ? 10.488 0.539 16.447 1.00 47.09 102 HIS A O 1
ATOM 760 N N . ARG A 1 103 ? 12.252 -0.476 17.404 1.00 45.28 103 ARG A N 1
ATOM 761 C CA . ARG A 1 103 ? 12.501 0.510 18.459 1.00 45.28 103 ARG A CA 1
ATOM 762 C C . ARG A 1 103 ? 13.666 1.400 18.017 1.00 45.28 103 ARG A C 1
ATOM 764 O O . ARG A 1 103 ? 14.740 0.871 17.768 1.00 45.28 103 ARG A O 1
ATOM 771 N N . GLU A 1 104 ? 13.426 2.705 17.899 1.00 40.59 104 GLU A N 1
ATOM 772 C CA . GLU A 1 104 ? 14.177 3.797 18.555 1.00 40.59 104 GLU A CA 1
ATOM 773 C C . GLU A 1 104 ? 13.885 5.148 17.878 1.00 40.59 104 GLU A C 1
ATOM 775 O O . GLU A 1 104 ? 14.272 5.409 16.740 1.00 40.59 104 GLU A O 1
ATOM 780 N N . LYS A 1 105 ? 13.214 6.033 18.627 1.00 46.22 105 LYS A N 1
ATOM 781 C CA . LYS A 1 105 ? 13.405 7.479 18.508 1.00 46.22 105 LYS A CA 1
ATOM 782 C C . LYS A 1 105 ? 14.762 7.803 19.128 1.00 46.22 105 LYS A C 1
ATOM 784 O O . LYS A 1 105 ? 15.006 7.417 20.269 1.00 46.22 105 LYS A O 1
ATOM 789 N N . LYS A 1 106 ? 15.604 8.530 18.401 1.00 36.53 106 LYS A N 1
ATOM 790 C CA . LYS A 1 106 ? 16.692 9.306 18.988 1.00 36.53 106 LYS A CA 1
ATOM 791 C C . LYS A 1 106 ? 16.177 10.741 19.072 1.00 36.53 106 LYS A C 1
ATOM 793 O O . LYS A 1 106 ? 15.980 11.367 18.035 1.00 36.53 106 LYS A O 1
ATOM 798 N N . ASP A 1 107 ? 15.833 11.174 20.278 1.00 46.41 107 ASP A N 1
ATOM 799 C CA . ASP A 1 107 ? 15.482 12.565 20.556 1.00 46.41 107 ASP A CA 1
ATOM 800 C C . ASP A 1 107 ? 16.800 13.363 20.652 1.00 46.41 107 ASP A C 1
ATOM 802 O O . ASP A 1 107 ? 17.670 12.992 21.445 1.00 46.41 107 ASP A O 1
ATOM 806 N N . ASP A 1 108 ? 16.949 14.400 19.819 1.00 47.38 108 ASP A N 1
ATOM 807 C CA . ASP A 1 108 ? 17.983 15.450 19.907 1.00 47.38 108 ASP A CA 1
ATOM 808 C C . ASP A 1 108 ? 17.338 16.756 20.406 1.00 47.38 108 ASP A C 1
ATOM 810 O O . ASP A 1 108 ? 16.179 17.035 20.004 1.00 47.38 108 ASP A O 1
#

Radius of gyration: 21.8 Å; chains: 1; bounding box: 43×32×58 Å

Organism: NCBI:txid1429439